Protein AF-A0A382V1V1-F1 (afdb_monomer_lite)

Structure (mmCIF, N/CA/C/O backbone):
data_AF-A0A382V1V1-F1
#
_entry.id   AF-A0A382V1V1-F1
#
loop_
_atom_site.group_PDB
_atom_site.id
_atom_site.type_symbol
_atom_site.label_atom_id
_atom_site.label_alt_id
_atom_site.label_comp_id
_atom_site.label_asym_id
_atom_site.label_entity_id
_atom_site.label_seq_id
_atom_site.pdbx_PDB_ins_code
_atom_site.Cartn_x
_atom_site.Cartn_y
_atom_site.Cartn_z
_atom_site.occupancy
_atom_site.B_iso_or_equiv
_atom_site.auth_seq_id
_atom_site.auth_comp_id
_atom_site.auth_asym_id
_atom_site.auth_atom_id
_atom_site.pdbx_PDB_model_num
ATOM 1 N N . MET A 1 1 ? 50.373 2.770 -1.858 1.00 73.50 1 MET A N 1
ATOM 2 C CA . MET A 1 1 ? 49.678 2.334 -3.090 1.00 73.50 1 MET A CA 1
ATOM 3 C C . MET A 1 1 ? 48.672 1.216 -2.808 1.00 73.50 1 MET A C 1
ATOM 5 O O . MET A 1 1 ? 47.488 1.429 -3.017 1.00 73.50 1 MET A O 1
ATOM 9 N N . MET A 1 2 ? 49.096 0.098 -2.207 1.00 81.56 2 MET A N 1
ATOM 10 C CA . MET A 1 2 ? 48.245 -1.069 -1.899 1.00 81.56 2 MET A CA 1
ATOM 11 C C . MET A 1 2 ? 47.005 -0.766 -1.032 1.00 81.56 2 MET A C 1
ATOM 13 O O . MET A 1 2 ? 45.910 -1.205 -1.351 1.00 81.56 2 MET A O 1
ATOM 17 N N . LYS A 1 3 ? 47.141 0.070 0.009 1.00 81.94 3 LYS A N 1
ATOM 18 C CA . LYS A 1 3 ? 46.009 0.486 0.865 1.00 81.94 3 LYS A CA 1
ATOM 19 C C . LYS A 1 3 ? 44.938 1.296 0.117 1.00 81.94 3 LYS A C 1
ATOM 21 O O . LYS A 1 3 ? 43.769 1.201 0.453 1.00 81.94 3 LYS A O 1
ATOM 26 N N . ARG A 1 4 ? 45.333 2.071 -0.904 1.00 83.94 4 ARG A N 1
ATOM 27 C CA . ARG A 1 4 ? 44.396 2.848 -1.738 1.00 83.94 4 ARG A CA 1
ATOM 28 C C . ARG A 1 4 ? 43.632 1.934 -2.693 1.00 83.94 4 ARG A C 1
ATOM 30 O O . ARG A 1 4 ? 42.433 2.098 -2.843 1.00 83.94 4 ARG A O 1
ATOM 37 N N . LEU A 1 5 ? 44.315 0.944 -3.268 1.00 90.88 5 LEU A N 1
ATOM 38 C CA . LEU A 1 5 ? 43.687 -0.080 -4.106 1.00 90.88 5 LEU A CA 1
ATOM 39 C C . LEU A 1 5 ? 42.701 -0.939 -3.304 1.00 90.88 5 LEU A C 1
ATOM 41 O O . LEU A 1 5 ? 41.597 -1.180 -3.772 1.00 90.88 5 LEU A O 1
ATOM 45 N N . LEU A 1 6 ? 43.057 -1.318 -2.071 1.00 92.50 6 LEU A N 1
ATOM 46 C CA . LEU A 1 6 ? 42.158 -2.039 -1.165 1.00 92.50 6 LEU A CA 1
ATOM 47 C C . LEU A 1 6 ? 40.912 -1.213 -0.813 1.00 92.50 6 LEU A C 1
ATOM 49 O O . LEU A 1 6 ? 39.807 -1.739 -0.805 1.00 92.50 6 LEU A O 1
ATOM 53 N N . PHE A 1 7 ? 41.088 0.084 -0.554 1.00 93.12 7 PHE A N 1
ATOM 54 C CA . PHE A 1 7 ? 39.978 0.984 -0.247 1.00 93.12 7 PHE A CA 1
ATOM 55 C C . PHE A 1 7 ? 39.032 1.160 -1.443 1.00 93.12 7 PHE A C 1
ATOM 57 O O . PHE A 1 7 ? 37.819 1.110 -1.281 1.00 93.12 7 PHE A O 1
ATOM 64 N N . ILE A 1 8 ? 39.580 1.293 -2.656 1.00 92.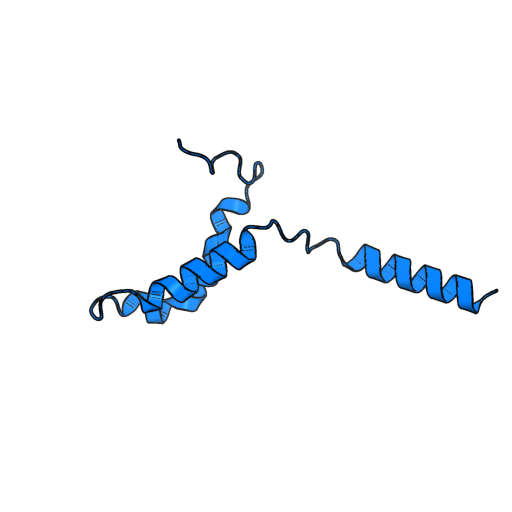88 8 ILE A N 1
ATOM 65 C CA . ILE A 1 8 ? 38.787 1.358 -3.892 1.00 92.88 8 ILE A CA 1
ATOM 66 C C . ILE A 1 8 ? 38.044 0.037 -4.126 1.00 92.88 8 ILE A C 1
ATOM 68 O O . ILE A 1 8 ? 36.863 0.062 -4.449 1.00 92.88 8 ILE A O 1
ATOM 72 N N . ALA A 1 9 ? 38.693 -1.110 -3.907 1.00 92.25 9 ALA A N 1
ATOM 73 C CA . ALA A 1 9 ? 38.043 -2.414 -4.025 1.00 92.25 9 ALA A CA 1
ATOM 74 C C . ALA A 1 9 ? 36.877 -2.571 -3.032 1.00 92.25 9 ALA A C 1
ATOM 76 O O . ALA A 1 9 ? 35.812 -3.042 -3.415 1.00 92.25 9 ALA A O 1
ATOM 77 N N . LEU A 1 10 ? 37.045 -2.114 -1.786 1.00 91.62 10 LEU A N 1
ATOM 78 C CA . LEU A 1 10 ? 35.980 -2.093 -0.777 1.00 91.62 10 LEU A CA 1
ATOM 79 C C . LEU A 1 10 ? 34.799 -1.204 -1.187 1.00 91.62 10 LEU A C 1
ATOM 81 O O . LEU A 1 10 ? 33.654 -1.616 -1.028 1.00 91.62 10 LEU A O 1
ATOM 85 N N . LEU A 1 11 ? 35.067 -0.019 -1.743 1.00 88.38 11 LEU A N 1
ATOM 86 C CA . LEU A 1 11 ? 34.019 0.876 -2.242 1.00 88.38 11 LEU A CA 1
ATOM 87 C C . LEU A 1 11 ? 33.242 0.251 -3.404 1.00 88.38 11 LEU A C 1
ATOM 89 O O . LEU A 1 11 ? 32.019 0.311 -3.412 1.00 88.38 11 LEU A O 1
ATOM 93 N N . VAL A 1 12 ? 33.934 -0.396 -4.347 1.00 87.44 12 VAL A N 1
ATOM 94 C CA . VAL A 1 12 ? 33.290 -1.080 -5.478 1.00 87.44 12 VAL A CA 1
ATOM 95 C C . VAL A 1 12 ? 32.409 -2.231 -4.991 1.00 87.44 12 VAL A C 1
ATOM 97 O O . VAL A 1 12 ? 31.263 -2.328 -5.414 1.00 87.44 12 VAL A O 1
ATOM 100 N N . VAL A 1 13 ? 32.893 -3.060 -4.059 1.00 86.31 13 VAL A N 1
ATOM 101 C CA . VAL A 1 13 ? 32.090 -4.148 -3.472 1.00 86.31 13 VAL A CA 1
ATOM 102 C C . VAL A 1 13 ? 30.854 -3.598 -2.758 1.00 86.31 13 VAL A C 1
ATOM 104 O O . VAL A 1 13 ? 29.761 -4.114 -2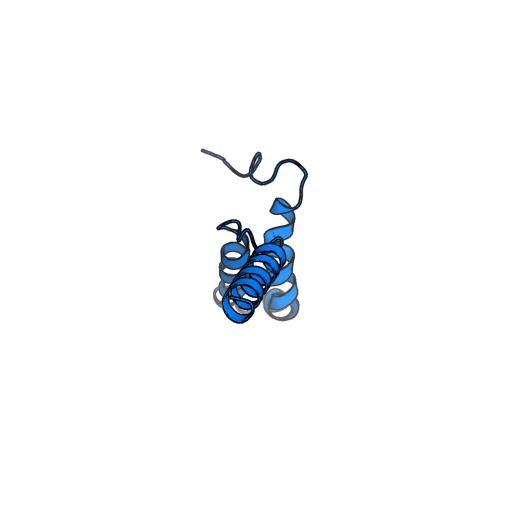.968 1.00 86.31 13 VAL A O 1
ATOM 107 N N . PHE A 1 14 ? 30.995 -2.529 -1.968 1.00 81.56 14 PHE A N 1
ATOM 108 C CA . PHE A 1 14 ? 29.871 -1.902 -1.269 1.00 81.56 14 PHE A CA 1
ATOM 109 C C . PHE A 1 14 ? 28.821 -1.342 -2.241 1.00 81.56 14 PHE A C 1
ATOM 111 O O . PHE A 1 14 ? 27.631 -1.584 -2.061 1.00 81.56 14 PHE A O 1
ATOM 118 N N . SER A 1 15 ? 29.248 -0.667 -3.313 1.00 74.81 15 SER A N 1
ATOM 119 C CA . SER A 1 15 ? 28.341 -0.161 -4.349 1.00 74.81 15 SER A CA 1
ATOM 120 C C . SER A 1 15 ? 27.657 -1.277 -5.146 1.00 74.81 15 SER A C 1
ATOM 122 O O . SER A 1 15 ? 26.489 -1.140 -5.496 1.00 74.81 15 SER A O 1
ATOM 124 N N . CYS A 1 16 ? 28.336 -2.400 -5.402 1.00 72.75 16 CYS A N 1
ATOM 125 C CA . CYS A 1 16 ? 27.731 -3.564 -6.057 1.00 72.75 16 CYS A CA 1
ATOM 126 C C . CYS A 1 16 ? 26.748 -4.324 -5.150 1.00 72.75 16 CYS A C 1
ATOM 128 O O . CYS A 1 16 ? 25.879 -5.019 -5.661 1.00 72.75 16 CYS A O 1
ATOM 130 N N . MET A 1 17 ? 26.844 -4.186 -3.824 1.00 67.81 17 MET A N 1
ATOM 131 C CA . MET A 1 17 ? 25.883 -4.782 -2.884 1.00 67.81 17 MET A CA 1
ATOM 132 C C . MET A 1 17 ? 24.590 -3.957 -2.740 1.00 67.81 17 MET A C 1
ATOM 134 O O . MET A 1 17 ? 23.645 -4.431 -2.122 1.00 67.81 17 MET A O 1
ATOM 138 N N . GLN A 1 18 ? 24.513 -2.745 -3.308 1.00 59.06 18 GLN A N 1
ATOM 139 C CA . GLN A 1 18 ? 23.308 -1.898 -3.266 1.00 59.06 18 GLN A CA 1
ATOM 140 C C . GLN A 1 18 ? 22.295 -2.178 -4.396 1.00 59.06 18 GLN A C 1
ATOM 142 O O . GLN A 1 18 ? 21.359 -1.398 -4.570 1.00 59.06 18 GLN A O 1
ATOM 147 N N . GLN A 1 19 ? 22.453 -3.255 -5.178 1.00 54.66 19 GLN A N 1
ATOM 148 C CA . GLN A 1 19 ? 21.610 -3.489 -6.361 1.00 54.66 19 GLN A CA 1
ATOM 149 C C . GLN A 1 19 ? 20.125 -3.767 -6.064 1.00 54.66 19 GLN A C 1
ATOM 151 O O . GLN A 1 19 ? 19.316 -3.602 -6.971 1.00 54.66 19 GLN A O 1
ATOM 156 N N . ASP A 1 20 ? 19.746 -4.059 -4.817 1.00 53.81 20 ASP A N 1
ATOM 157 C CA . ASP A 1 20 ? 18.360 -4.426 -4.475 1.00 53.81 20 ASP A CA 1
ATOM 158 C C . ASP A 1 20 ? 17.551 -3.308 -3.802 1.00 53.81 20 ASP A C 1
ATOM 160 O O . ASP A 1 20 ? 16.400 -3.502 -3.419 1.00 53.81 20 ASP A O 1
ATOM 164 N N . THR A 1 21 ? 18.119 -2.109 -3.664 1.00 51.00 21 THR A N 1
ATOM 165 C CA . THR A 1 21 ? 17.400 -0.965 -3.089 1.00 51.00 21 THR A CA 1
ATOM 166 C C . THR A 1 21 ? 17.482 0.246 -4.001 1.00 51.00 21 THR A C 1
ATOM 168 O O . THR A 1 21 ? 17.828 1.350 -3.577 1.00 51.00 21 THR A O 1
ATOM 171 N N . LEU A 1 22 ? 17.104 0.074 -5.269 1.00 49.56 22 LEU A N 1
ATOM 172 C CA . LEU A 1 22 ? 16.320 1.130 -5.898 1.00 49.56 22 LEU A CA 1
ATOM 173 C C . LEU A 1 22 ? 15.029 1.193 -5.084 1.00 49.56 22 LEU A C 1
ATOM 175 O O . LEU A 1 22 ? 14.074 0.482 -5.369 1.00 49.56 22 LEU A O 1
ATOM 179 N N . TYR A 1 23 ? 15.041 1.979 -4.006 1.00 51.41 23 TYR A N 1
ATOM 180 C CA . TYR A 1 23 ? 13.821 2.401 -3.343 1.00 51.41 23 TYR A CA 1
ATOM 181 C C . TYR A 1 23 ? 13.023 3.139 -4.415 1.00 51.41 23 TYR A C 1
ATOM 183 O O . TYR A 1 23 ? 13.208 4.339 -4.616 1.00 51.41 23 TYR A O 1
ATOM 191 N N . ALA A 1 24 ? 12.191 2.414 -5.165 1.00 53.44 24 ALA A N 1
ATOM 192 C CA . ALA A 1 24 ? 11.068 3.005 -5.852 1.00 53.44 24 ALA A CA 1
ATOM 193 C C . ALA A 1 24 ? 10.372 3.823 -4.769 1.00 53.44 24 ALA A C 1
ATOM 195 O O . ALA A 1 24 ? 10.025 3.286 -3.715 1.00 53.44 24 ALA A O 1
ATOM 196 N N . TRP A 1 25 ? 10.269 5.132 -4.977 1.00 52.78 25 TRP A N 1
ATOM 197 C CA . TRP A 1 25 ? 9.787 6.103 -3.991 1.00 52.78 25 TRP A CA 1
ATOM 198 C C . TRP A 1 25 ? 8.348 5.827 -3.486 1.00 52.78 25 TRP A C 1
ATOM 200 O O . TRP A 1 25 ? 7.799 6.641 -2.756 1.00 52.78 25 TRP A O 1
ATOM 210 N N . GLY A 1 26 ? 7.740 4.689 -3.842 1.00 64.12 26 GLY A N 1
ATOM 211 C CA . GLY A 1 26 ? 6.441 4.222 -3.375 1.00 64.12 26 GLY A CA 1
ATOM 212 C C . GLY A 1 26 ? 6.469 3.068 -2.368 1.00 64.12 26 GLY A C 1
ATOM 213 O O . GLY A 1 26 ? 5.571 3.021 -1.541 1.00 64.12 26 GLY A O 1
ATOM 214 N N . TRP A 1 27 ? 7.450 2.152 -2.354 1.00 79.44 27 TRP A N 1
ATOM 215 C CA . TRP A 1 27 ? 7.257 0.872 -1.639 1.00 79.44 27 TRP A CA 1
ATOM 216 C C . TRP A 1 27 ? 7.083 1.022 -0.129 1.00 79.44 27 TRP A C 1
ATOM 218 O O . TRP A 1 27 ? 6.107 0.540 0.435 1.00 79.44 27 TRP A O 1
ATOM 228 N N . GLU A 1 28 ? 7.990 1.732 0.539 1.00 88.62 28 GLU A N 1
ATOM 229 C CA . GLU A 1 28 ? 7.852 1.946 1.983 1.00 88.62 28 GLU A CA 1
ATOM 230 C C . GLU A 1 28 ? 6.721 2.928 2.315 1.00 88.62 28 GLU A C 1
ATOM 232 O O . GLU A 1 28 ? 6.094 2.832 3.365 1.00 88.62 28 GLU A O 1
ATOM 237 N N . THR A 1 29 ? 6.395 3.833 1.392 1.00 90.56 29 THR A N 1
ATOM 238 C CA . THR A 1 29 ? 5.267 4.756 1.534 1.00 90.56 29 THR A CA 1
ATOM 239 C C . THR A 1 29 ? 3.926 4.022 1.477 1.00 90.56 29 THR A C 1
ATOM 241 O O . THR A 1 29 ? 3.073 4.274 2.325 1.00 90.56 29 THR A O 1
ATOM 244 N N . HIS A 1 30 ? 3.749 3.074 0.553 1.00 92.75 30 HIS A N 1
ATOM 245 C CA . HIS A 1 30 ? 2.572 2.207 0.486 1.00 92.75 30 HIS A CA 1
ATOM 246 C C . HIS A 1 30 ? 2.412 1.400 1.775 1.00 92.75 30 HIS A C 1
ATOM 248 O O . HIS A 1 30 ? 1.311 1.367 2.331 1.00 92.75 30 HIS A O 1
ATOM 254 N N . ARG A 1 31 ? 3.512 0.839 2.295 1.00 94.50 31 ARG A N 1
ATOM 255 C CA . ARG A 1 31 ? 3.531 0.109 3.572 1.00 94.50 31 ARG A CA 1
ATOM 256 C C . ARG A 1 31 ? 3.109 0.987 4.733 1.00 94.50 31 ARG A C 1
ATOM 258 O O . ARG A 1 31 ? 2.178 0.632 5.446 1.00 94.50 31 ARG A O 1
ATOM 265 N N . TYR A 1 32 ? 3.749 2.144 4.873 1.00 95.56 32 TYR A N 1
ATOM 266 C CA . TYR A 1 32 ? 3.459 3.099 5.932 1.00 95.56 32 TYR A CA 1
ATOM 267 C C . TYR A 1 32 ? 1.990 3.538 5.913 1.00 95.56 32 TYR A C 1
ATOM 269 O O . TYR A 1 32 ? 1.314 3.463 6.937 1.00 95.56 32 TYR A O 1
ATOM 277 N N . ILE A 1 33 ? 1.471 3.955 4.753 1.00 96.38 33 ILE A N 1
ATOM 278 C CA . ILE A 1 33 ? 0.081 4.413 4.624 1.00 96.38 33 ILE A CA 1
ATOM 279 C C . ILE A 1 33 ? -0.891 3.296 5.008 1.00 96.38 33 ILE A C 1
ATOM 281 O O . ILE A 1 33 ? -1.780 3.526 5.824 1.00 96.38 33 ILE A O 1
ATOM 285 N N . ASN A 1 34 ? -0.725 2.094 4.451 1.00 97.06 34 ASN A N 1
ATOM 286 C CA . ASN A 1 34 ? -1.654 0.989 4.684 1.00 97.06 34 ASN A CA 1
AT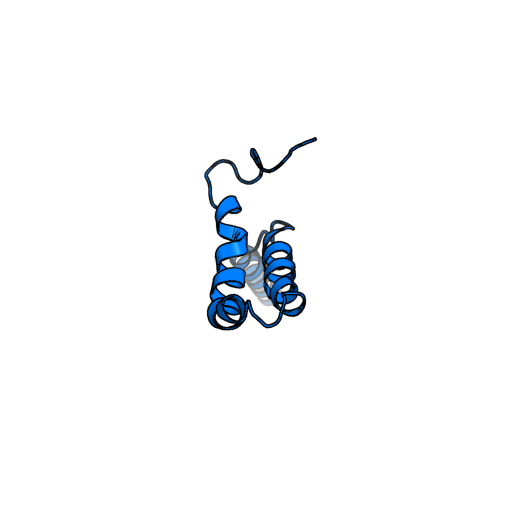OM 287 C C . ASN A 1 34 ? -1.586 0.457 6.123 1.00 97.06 34 ASN A C 1
ATOM 289 O O . ASN A 1 34 ? -2.625 0.166 6.708 1.00 97.06 34 ASN A O 1
ATOM 293 N N . GLU A 1 35 ? -0.394 0.382 6.719 1.00 97.62 35 GLU A N 1
ATOM 294 C CA . GLU A 1 35 ? -0.226 0.001 8.124 1.00 97.62 35 GLU A CA 1
ATOM 295 C C . GLU A 1 35 ? -0.918 0.992 9.065 1.00 97.62 35 GLU A C 1
ATOM 297 O O . GLU A 1 35 ? -1.623 0.567 9.977 1.00 97.62 35 GLU A O 1
ATOM 302 N N . ASN A 1 36 ? -0.751 2.299 8.839 1.00 98.06 36 AS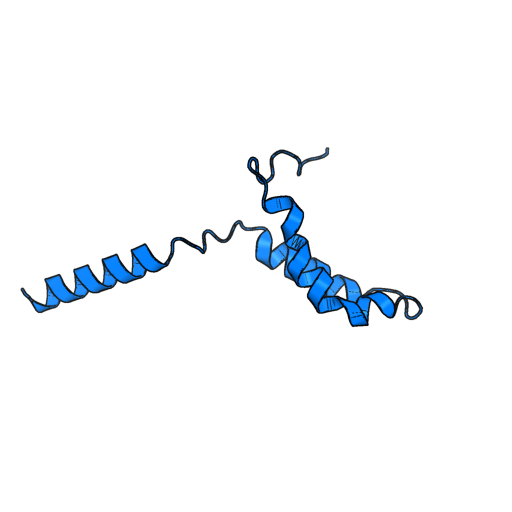N A N 1
ATOM 303 C CA . ASN A 1 36 ? -1.321 3.335 9.706 1.00 98.06 36 ASN A CA 1
ATOM 304 C C . ASN A 1 36 ? -2.817 3.551 9.445 1.00 98.06 36 ASN A C 1
ATOM 306 O O . ASN A 1 36 ? -3.534 3.957 10.352 1.00 98.06 36 ASN A O 1
ATOM 310 N N . ALA A 1 37 ? -3.324 3.253 8.243 1.00 97.88 37 ALA A N 1
ATOM 311 C CA . ALA A 1 37 ? -4.751 3.353 7.929 1.00 97.88 37 ALA A CA 1
ATOM 312 C C . ALA A 1 37 ? -5.621 2.497 8.865 1.00 97.88 37 ALA A C 1
ATOM 314 O O . ALA A 1 37 ? -6.751 2.884 9.165 1.00 97.88 37 ALA A O 1
ATOM 315 N N . VAL A 1 38 ? -5.081 1.382 9.370 1.00 97.75 38 VAL A N 1
ATOM 316 C CA . VAL A 1 38 ? -5.755 0.505 10.339 1.00 97.75 38 VAL A CA 1
ATOM 317 C C . VAL A 1 38 ? -6.145 1.259 11.618 1.00 97.75 38 VAL A C 1
ATOM 319 O O . VAL A 1 38 ? -7.228 1.018 12.145 1.00 97.75 38 VAL A O 1
ATOM 322 N N . ASP A 1 39 ? -5.346 2.237 12.063 1.00 97.62 39 ASP A N 1
ATOM 323 C CA . ASP A 1 39 ? -5.621 3.028 13.278 1.00 97.62 39 ASP A CA 1
ATOM 324 C C . ASP A 1 39 ? -6.859 3.926 13.153 1.00 97.62 39 ASP A C 1
ATOM 326 O O . ASP A 1 39 ? -7.422 4.370 14.155 1.00 97.62 39 ASP A O 1
ATOM 330 N N . TYR A 1 40 ? -7.284 4.211 11.921 1.00 97.31 40 TYR A N 1
ATOM 331 C CA . TYR A 1 40 ? -8.406 5.100 11.623 1.00 97.31 40 TYR A CA 1
ATOM 332 C C . TYR A 1 40 ? -9.704 4.340 11.333 1.00 97.31 40 TYR A C 1
ATOM 334 O O . TYR A 1 40 ? -10.729 4.965 11.044 1.00 97.31 40 TYR A O 1
ATOM 342 N N . LEU A 1 41 ? -9.681 3.006 11.389 1.00 96.62 41 LEU A N 1
ATOM 343 C CA . LEU A 1 41 ? -10.861 2.191 11.138 1.00 96.62 41 LEU A CA 1
ATOM 344 C C . LEU A 1 41 ? -11.823 2.193 12.342 1.00 96.62 41 LEU A C 1
ATOM 346 O O . LEU A 1 41 ? -11.396 2.282 13.496 1.00 96.62 41 LEU A O 1
ATOM 350 N N . PRO A 1 42 ? -13.140 2.063 12.098 1.00 96.94 42 PRO A N 1
ATOM 351 C CA . PRO A 1 42 ? -14.127 1.820 13.146 1.00 96.94 42 PRO A CA 1
ATOM 352 C C . PRO A 1 42 ? -13.808 0.585 14.006 1.00 96.94 42 PRO A C 1
ATOM 354 O O . PRO A 1 42 ? -13.220 -0.391 13.542 1.00 96.94 42 PRO A O 1
ATOM 357 N N . SER A 1 43 ? -14.242 0.591 15.269 1.00 91.81 43 SER A N 1
ATOM 358 C CA . SER A 1 43 ? -13.911 -0.470 16.234 1.00 91.81 43 SER A CA 1
ATOM 359 C C . SER A 1 43 ? -14.529 -1.840 15.922 1.00 91.81 43 SER A C 1
ATOM 361 O O . SER A 1 43 ? -14.019 -2.860 16.383 1.00 91.81 43 SER A O 1
ATOM 363 N N . ASP A 1 44 ? -15.597 -1.894 15.127 1.00 95.81 44 ASP A N 1
ATOM 364 C CA . ASP A 1 44 ? -16.203 -3.131 14.623 1.00 95.81 44 ASP A CA 1
ATOM 365 C C . ASP A 1 44 ? -15.395 -3.778 13.480 1.00 95.81 44 ASP A C 1
ATOM 367 O O . ASP A 1 44 ? -15.644 -4.927 13.117 1.00 95.81 44 ASP A O 1
ATOM 371 N N . MET A 1 45 ? -14.359 -3.099 12.975 1.00 95.81 45 MET A N 1
ATOM 372 C CA . MET A 1 45 ? -13.442 -3.583 11.940 1.00 95.81 45 MET A CA 1
ATOM 373 C C . MET A 1 45 ? -12.144 -4.195 12.506 1.00 95.81 45 MET A C 1
ATOM 375 O O . MET A 1 45 ? -11.111 -4.221 11.839 1.00 95.81 45 MET A O 1
ATOM 379 N N . GLY A 1 46 ? -12.178 -4.769 13.714 1.00 93.19 46 GLY A N 1
ATOM 380 C CA . GLY A 1 46 ? -10.998 -5.357 14.375 1.00 93.19 46 GLY A CA 1
ATOM 381 C C . GLY A 1 46 ? -10.297 -6.499 13.614 1.00 93.19 46 GLY A C 1
ATOM 382 O O . GLY A 1 46 ? -9.182 -6.884 13.959 1.00 93.19 46 GLY A O 1
ATOM 383 N N . VAL A 1 47 ? -10.908 -7.035 12.550 1.00 96.06 47 VAL A N 1
ATOM 384 C CA . VAL A 1 47 ? -10.258 -8.001 11.649 1.00 96.06 47 VAL A CA 1
ATOM 385 C C . VAL A 1 47 ? -9.014 -7.422 10.967 1.00 96.06 47 VAL A C 1
ATOM 387 O O . VAL A 1 47 ? -8.056 -8.161 10.751 1.00 96.06 47 VAL A O 1
ATOM 390 N N . PHE A 1 48 ? -8.993 -6.122 10.659 1.00 96.94 48 PHE A N 1
ATOM 391 C CA . PHE A 1 48 ? -7.852 -5.497 9.983 1.00 96.94 48 PHE A CA 1
ATOM 392 C C . PHE A 1 48 ? -6.654 -5.335 10.921 1.00 96.94 48 PHE A C 1
ATOM 394 O O . PHE A 1 48 ? -5.529 -5.530 10.477 1.00 96.94 48 PHE A O 1
ATOM 401 N N . GLU A 1 49 ? -6.883 -5.114 12.220 1.00 96.38 49 GLU A N 1
ATOM 402 C CA . GLU A 1 49 ? -5.820 -5.109 13.235 1.00 96.38 49 GLU A CA 1
ATOM 403 C C . GLU A 1 49 ? -5.064 -6.440 13.255 1.00 96.38 49 GLU A C 1
ATOM 405 O O . GLU A 1 49 ? -3.842 -6.484 13.128 1.00 96.38 49 GLU A O 1
ATOM 410 N N . ASN A 1 50 ? -5.808 -7.549 13.311 1.00 96.19 50 ASN A N 1
ATOM 411 C CA . ASN A 1 50 ? -5.233 -8.895 13.320 1.00 96.19 50 ASN A CA 1
ATOM 412 C C . ASN A 1 50 ? -4.452 -9.227 12.035 1.00 96.19 50 ASN A C 1
ATOM 414 O O . ASN A 1 50 ? -3.667 -10.172 12.026 1.00 96.19 50 ASN A O 1
ATOM 418 N N . ASN A 1 51 ? -4.671 -8.470 10.956 1.00 97.94 51 ASN A N 1
ATOM 419 C CA . ASN A 1 51 ? -4.025 -8.644 9.657 1.00 97.94 51 ASN A CA 1
ATOM 420 C C . ASN A 1 51 ? -3.129 -7.452 9.276 1.00 97.94 51 ASN A C 1
ATOM 422 O O . ASN A 1 51 ? -2.726 -7.350 8.119 1.00 97.94 51 ASN A O 1
ATOM 426 N N . ARG A 1 52 ? -2.787 -6.559 10.217 1.00 97.88 52 ARG A N 1
ATOM 427 C CA . ARG A 1 52 ? -2.023 -5.331 9.941 1.00 97.88 52 ARG A CA 1
ATOM 428 C C . ARG A 1 52 ? -0.717 -5.606 9.198 1.00 97.88 52 ARG A C 1
ATOM 430 O O . ARG A 1 52 ? -0.434 -4.964 8.192 1.00 97.88 52 ARG A O 1
ATOM 437 N N . GLU A 1 53 ? 0.043 -6.603 9.643 1.00 97.56 53 GLU A N 1
ATOM 438 C CA . GLU A 1 53 ? 1.314 -6.967 9.005 1.00 97.56 53 GLU A CA 1
ATOM 439 C C . GLU A 1 53 ? 1.116 -7.527 7.591 1.00 97.56 53 GLU A C 1
ATOM 441 O O . GLU A 1 53 ? 1.890 -7.224 6.688 1.00 97.56 53 GLU A O 1
ATOM 446 N N . TYR A 1 54 ? 0.046 -8.297 7.375 1.00 97.75 54 TYR A N 1
ATOM 447 C CA . TYR A 1 54 ? -0.312 -8.793 6.047 1.00 97.75 54 TYR A CA 1
ATOM 448 C C . TYR A 1 54 ? -0.630 -7.624 5.103 1.00 97.75 54 TYR A C 1
ATOM 450 O O . TYR A 1 54 ? -0.074 -7.533 4.014 1.00 97.75 54 TYR A O 1
ATOM 458 N N . ILE A 1 55 ? -1.457 -6.681 5.554 1.00 97.50 55 ILE A N 1
ATOM 459 C CA . ILE A 1 55 ? -1.813 -5.467 4.807 1.00 97.50 55 ILE A CA 1
ATOM 460 C C . ILE A 1 55 ? -0.566 -4.633 4.483 1.00 97.50 55 ILE A C 1
ATOM 462 O O . ILE A 1 55 ? -0.403 -4.185 3.348 1.00 97.50 55 ILE A O 1
ATOM 466 N N . ARG A 1 56 ? 0.341 -4.463 5.454 1.00 96.50 56 ARG A N 1
ATOM 467 C CA . ARG A 1 56 ? 1.619 -3.777 5.256 1.00 96.50 56 ARG A CA 1
ATOM 468 C C . ARG A 1 56 ? 2.436 -4.477 4.174 1.00 96.50 56 ARG A C 1
ATOM 470 O O . ARG A 1 56 ? 2.746 -3.856 3.164 1.00 96.50 56 ARG A O 1
ATOM 477 N N . LEU A 1 57 ? 2.754 -5.760 4.344 1.00 95.31 57 LEU A N 1
ATOM 478 C CA . LEU A 1 57 ? 3.605 -6.518 3.419 1.00 95.31 57 LEU A CA 1
ATOM 479 C C . LEU A 1 57 ? 3.065 -6.525 1.984 1.00 95.31 57 LEU A C 1
ATOM 481 O O . LEU A 1 57 ? 3.835 -6.283 1.058 1.00 95.31 57 LEU A O 1
ATOM 485 N N . HIS A 1 58 ? 1.757 -6.731 1.821 1.00 95.69 58 HIS A N 1
ATOM 486 C CA . HIS A 1 58 ? 1.108 -6.879 0.516 1.00 95.69 58 HIS A CA 1
ATOM 487 C C . HIS A 1 58 ? 0.685 -5.551 -0.136 1.00 95.69 58 HIS A C 1
ATOM 489 O O . HIS A 1 58 ? 0.185 -5.537 -1.259 1.00 95.69 58 HI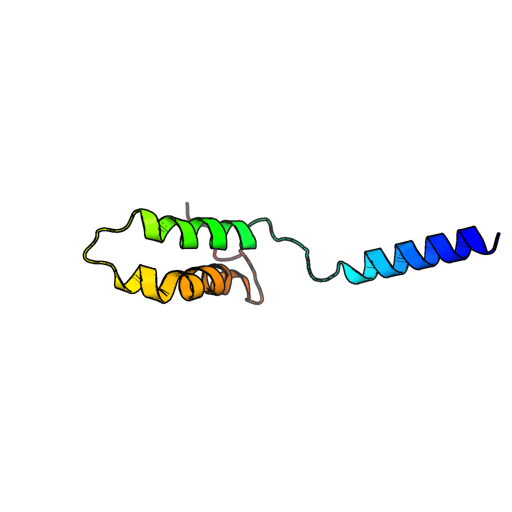S A O 1
ATOM 495 N N . SER A 1 59 ? 0.928 -4.409 0.516 1.00 94.69 59 SER A N 1
ATOM 496 C CA . SER A 1 59 ? 0.630 -3.079 -0.046 1.00 94.69 59 SER A CA 1
ATOM 497 C C . SER A 1 59 ? 1.439 -2.724 -1.302 1.00 94.69 59 SER A C 1
ATOM 499 O O . SER A 1 59 ? 1.088 -1.774 -1.996 1.00 94.69 59 SER A O 1
ATOM 501 N N . THR A 1 60 ? 2.504 -3.477 -1.594 1.00 91.38 60 THR A N 1
ATOM 502 C CA . THR A 1 60 ? 3.382 -3.283 -2.759 1.00 91.38 60 THR A CA 1
ATOM 503 C C . THR A 1 60 ? 3.198 -4.345 -3.839 1.00 91.38 60 THR A C 1
ATOM 505 O O . THR A 1 60 ? 3.870 -4.280 -4.861 1.00 91.38 60 THR A O 1
ATOM 508 N N . ASP A 1 61 ? 2.308 -5.323 -3.639 1.00 92.12 61 ASP A N 1
ATOM 509 C CA . ASP A 1 61 ? 2.068 -6.399 -4.609 1.00 92.12 61 ASP A CA 1
ATOM 510 C C . ASP A 1 61 ? 1.686 -5.886 -6.010 1.00 92.12 61 ASP A C 1
ATOM 512 O O . ASP A 1 61 ? 2.145 -6.474 -6.984 1.00 92.12 61 ASP A O 1
ATOM 516 N N . PRO A 1 62 ? 0.917 -4.790 -6.172 1.00 89.25 62 PRO A N 1
ATOM 517 C CA . PRO A 1 62 ? 0.636 -4.248 -7.503 1.00 89.25 62 PRO A CA 1
ATOM 518 C C . PRO A 1 62 ? 1.871 -3.723 -8.255 1.00 89.25 62 PRO A C 1
ATOM 520 O O . PRO A 1 62 ? 1.829 -3.614 -9.472 1.00 89.25 62 PRO A O 1
ATOM 523 N N . ASP A 1 63 ? 2.972 -3.408 -7.564 1.00 86.94 63 ASP A N 1
ATOM 524 C CA . ASP A 1 63 ? 4.193 -2.855 -8.169 1.00 86.94 63 ASP A CA 1
ATOM 525 C C . ASP A 1 63 ? 5.201 -3.936 -8.624 1.00 86.94 63 ASP A C 1
ATOM 527 O O . ASP A 1 63 ? 6.317 -3.594 -9.016 1.00 86.94 63 ASP A O 1
ATOM 531 N N . ILE A 1 64 ? 4.869 -5.232 -8.527 1.00 85.94 64 ILE A N 1
ATOM 532 C CA . ILE A 1 64 ? 5.810 -6.337 -8.826 1.00 85.94 64 ILE A CA 1
ATOM 533 C C . ILE A 1 64 ? 5.703 -6.887 -10.257 1.00 85.94 64 ILE A C 1
ATOM 535 O O . ILE A 1 64 ? 6.365 -7.877 -10.575 1.00 85.94 64 ILE A O 1
ATOM 539 N N . ASP A 1 65 ? 4.846 -6.307 -11.097 1.00 84.62 65 ASP A N 1
ATOM 540 C CA . ASP A 1 65 ? 4.635 -6.762 -12.472 1.00 84.62 65 ASP A CA 1
ATOM 541 C C . ASP A 1 65 ? 5.774 -6.353 -13.435 1.00 84.62 65 ASP A C 1
ATOM 543 O O . ASP A 1 65 ? 6.747 -5.696 -13.060 1.00 84.62 65 ASP A O 1
ATOM 547 N N . ASP A 1 66 ? 5.670 -6.774 -14.702 1.00 86.69 66 ASP A N 1
ATOM 548 C CA . ASP A 1 66 ? 6.665 -6.463 -15.742 1.00 86.69 66 ASP A CA 1
ATOM 549 C C . ASP A 1 66 ? 6.624 -4.987 -16.205 1.00 86.69 66 ASP A C 1
ATOM 551 O O . ASP A 1 66 ? 7.485 -4.554 -16.977 1.00 86.69 66 ASP A O 1
ATOM 555 N N . LEU A 1 67 ? 5.623 -4.208 -15.775 1.00 84.69 67 LEU A N 1
ATOM 556 C CA . LEU A 1 67 ? 5.369 -2.819 -16.170 1.00 84.69 67 LEU A CA 1
ATOM 557 C C . LEU A 1 67 ? 5.026 -1.945 -14.941 1.00 84.69 67 LEU A C 1
ATOM 559 O O . LEU A 1 67 ? 3.971 -1.296 -14.924 1.00 84.69 67 LEU A O 1
ATOM 563 N N . PRO A 1 68 ? 5.912 -1.864 -13.930 1.00 78.50 68 PRO A N 1
ATOM 564 C CA . PRO A 1 68 ? 5.578 -1.274 -12.641 1.00 78.50 68 PRO A CA 1
ATOM 565 C C . PRO A 1 68 ? 5.162 0.189 -12.798 1.00 78.50 68 PRO A C 1
ATOM 567 O O . PRO A 1 68 ? 5.860 0.999 -13.416 1.00 78.50 68 PRO A O 1
ATOM 570 N N . GLY A 1 69 ? 3.998 0.533 -12.247 1.00 80.44 69 GLY A N 1
ATOM 571 C CA . GLY A 1 69 ? 3.436 1.880 -12.316 1.00 80.44 69 GLY A CA 1
ATOM 572 C C . GLY A 1 69 ? 2.702 2.221 -13.615 1.00 80.44 69 GLY A C 1
ATOM 573 O O . GLY A 1 69 ? 1.995 3.226 -13.642 1.00 80.44 69 GLY A O 1
ATOM 574 N N . TYR A 1 70 ? 2.787 1.407 -14.677 1.00 86.62 70 TYR A N 1
ATOM 575 C CA . TYR A 1 70 ? 2.123 1.703 -15.957 1.00 86.62 70 TYR A CA 1
ATOM 576 C C . TYR A 1 70 ? 0.599 1.835 -15.807 1.00 86.62 70 TYR A C 1
ATOM 578 O O . TYR A 1 70 ? -0.018 2.693 -16.438 1.00 86.62 70 TYR A O 1
ATOM 586 N N . TYR A 1 71 ? -0.001 1.034 -14.923 1.00 87.88 71 TYR A N 1
ATOM 587 C CA . TYR A 1 71 ? -1.439 1.030 -14.648 1.00 87.88 71 TYR A CA 1
ATOM 588 C C . TYR A 1 71 ? -1.848 1.895 -13.435 1.00 87.88 71 TYR A C 1
ATOM 590 O O . TYR A 1 71 ? -2.999 1.831 -13.012 1.0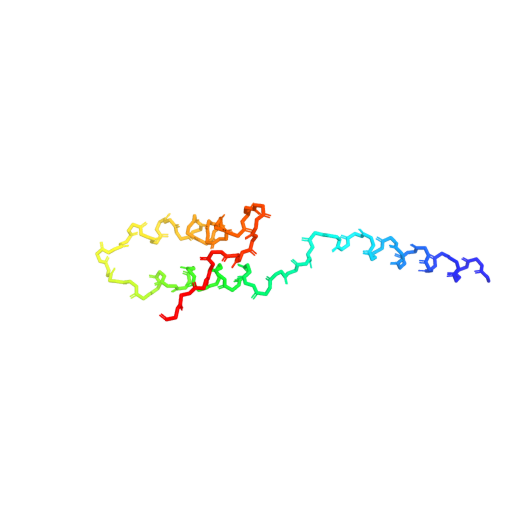0 87.88 71 TYR A O 1
ATOM 598 N N . HIS A 1 72 ? -0.940 2.688 -12.846 1.00 89.00 72 HIS A N 1
ATOM 599 C CA . HIS A 1 72 ? -1.148 3.353 -11.541 1.00 89.00 72 HIS A CA 1
ATOM 600 C C . HIS A 1 72 ? -1.573 4.827 -11.639 1.00 89.00 72 HIS A C 1
ATOM 602 O O . HIS A 1 72 ? -1.453 5.580 -10.672 1.00 89.00 72 HIS A O 1
ATOM 608 N N . TYR A 1 73 ? -2.096 5.245 -12.793 1.00 88.69 73 TYR A N 1
ATOM 609 C CA . TYR A 1 73 ? -2.545 6.616 -13.031 1.00 88.69 73 TYR A CA 1
ATOM 610 C C . TYR A 1 73 ? -4.001 6.635 -13.500 1.00 88.69 73 TYR A C 1
ATOM 612 O O . TYR A 1 73 ? -4.370 5.955 -14.456 1.00 88.69 73 TYR A O 1
ATOM 620 N N . ILE A 1 74 ? -4.816 7.447 -12.833 1.00 93.06 74 ILE A N 1
ATOM 621 C CA . ILE A 1 74 ? -6.183 7.800 -13.215 1.00 93.06 74 ILE A CA 1
ATOM 622 C C . ILE A 1 74 ? -6.332 9.313 -13.003 1.00 93.06 74 ILE A C 1
ATOM 624 O O . ILE A 1 74 ? -5.838 9.822 -11.996 1.00 93.06 74 ILE A O 1
ATOM 628 N N . ASP A 1 75 ? -6.915 10.013 -13.981 1.00 91.44 75 ASP A N 1
ATOM 629 C CA . ASP A 1 75 ? -7.228 11.455 -13.912 1.00 91.44 75 ASP A CA 1
ATOM 630 C C . ASP A 1 75 ? -8.539 11.680 -13.141 1.00 91.44 75 ASP A C 1
ATOM 632 O O . ASP A 1 75 ? -9.537 10.997 -13.485 1.00 91.44 75 ASP A O 1
#

pLDDT: mean 86.24, std 13.57, range [49.56, 98.06]

Foldseek 3Di:
DVVVVVVVVVVVVVVVVCPPPPPPVPLQVLLVCQLCVVVVDDPVVCVCVVCSVVSSVCSCVQQPDPQGCPPVDDD

Sequence (75 aa):
MMKRLLFIALLVVFSCMQQDTLYAWGWETHRYINENAVDYLPSDMGVFENNREYIRLHSTDPDIDDLPGYYHYID

Organism: NCBI:txid408172

Secondary structure (DSSP, 8-state):
-HHHHHHHHHHHHHHHTTTT----TTHHHHHHHHHHHGGGS-GGGTHHHHTHHHHHHHTTGGGGSSSTTTT----

InterPro domains:
  IPR008947 Phospholipase C/P1 nuclease domain superfamily [SSF48537] (21-75)

Radius of gyration: 19.88 Å; chains: 1; bounding box: 66×20×32 Å